Protein AF-A0A1H0J5Y2-F1 (afdb_monomer)

Sequence (119 aa):
MNYEEDYIRNKMGNKNPFTVPEGYFEQLAGDIMNKIPAQKEQKPALIKRLRPLLYAAACVCIAVFGVVIYQNLDKQTNETMKGNFSQHATEYNDSYIDEATDYAMFDNNEIYASLLADM

Radius of gyration: 38.01 Å; Cα contacts (8 Å, |Δi|>4): 3; chains: 1; bounding box: 65×37×105 Å

Mean predicted aligned error: 21.24 Å

Foldseek 3Di:
DCVVVVVCCVVVNPDDPPDDDPCCVVCVVVVVVVPPPDPPPPPPPVVVVCVVVVVVVVVVVCVVVVVVVVVVVVVVPPDDDDDDDDDDDPPPCCVVVVVVVVVVCCDVVNVVVVVVVVD

Secondary structure (DSSP, 8-state):
--HHHHHHHHHH-SS----PPTTHHHHHHHHHHHHSPP-------THHHHHHHHHHHHHHHHHHHHHHHHHHHGGG-SS---S-----SS-SSHHHHHHHHHHH---HHHHHHHHHTT-

Structure (mmCIF, N/CA/C/O backbone):
data_AF-A0A1H0J5Y2-F1
#
_entry.id   AF-A0A1H0J5Y2-F1
#
loop_
_atom_site.group_PDB
_atom_site.id
_atom_site.type_symbol
_atom_site.label_atom_id
_atom_site.label_alt_id
_atom_site.label_comp_id
_atom_site.label_asym_id
_atom_site.label_entity_id
_atom_site.label_seq_id
_atom_site.pdbx_PDB_ins_code
_atom_site.Cartn_x
_atom_site.Cartn_y
_atom_site.Cartn_z
_atom_site.occupancy
_atom_site.B_iso_or_equiv
_atom_site.auth_seq_id
_atom_site.auth_comp_id
_atom_site.auth_asym_id
_atom_site.auth_atom_id
_atom_site.pdbx_PDB_model_num
ATOM 1 N N . MET A 1 1 ? -7.847 -13.678 52.070 1.00 62.84 1 MET A N 1
ATOM 2 C CA . MET A 1 1 ? -7.670 -12.964 50.793 1.00 62.84 1 MET A CA 1
ATOM 3 C C . MET A 1 1 ? -8.955 -13.106 49.981 1.00 62.84 1 MET A C 1
ATOM 5 O O . MET A 1 1 ? -8.991 -13.933 49.092 1.00 62.84 1 MET A O 1
ATOM 9 N N . ASN A 1 2 ? -10.005 -12.349 50.319 1.00 76.50 2 ASN A N 1
ATOM 10 C CA . ASN A 1 2 ? -11.280 -12.336 49.568 1.00 76.50 2 ASN A CA 1
ATOM 11 C C . ASN A 1 2 ? -11.688 -10.906 49.156 1.00 76.50 2 ASN A C 1
ATOM 13 O O . ASN A 1 2 ? -12.754 -10.692 48.596 1.00 76.50 2 ASN A O 1
ATOM 17 N N . TYR A 1 3 ? -10.825 -9.916 49.426 1.00 83.50 3 TYR A N 1
ATOM 18 C CA . TYR A 1 3 ? -11.146 -8.496 49.266 1.00 83.50 3 TYR A CA 1
ATOM 19 C C . TYR A 1 3 ? -11.477 -8.117 47.822 1.00 83.50 3 TYR A C 1
ATOM 21 O O . TYR A 1 3 ? -12.327 -7.262 47.595 1.00 83.50 3 TYR A O 1
ATOM 29 N N . GLU A 1 4 ? -10.820 -8.749 46.850 1.00 87.12 4 GLU A N 1
ATOM 30 C CA . GLU A 1 4 ? -11.050 -8.477 45.431 1.00 87.12 4 GLU A CA 1
ATOM 31 C C . GLU A 1 4 ? -12.411 -9.009 44.971 1.00 87.12 4 GLU A C 1
ATOM 33 O O . GLU A 1 4 ? -13.161 -8.284 44.320 1.00 87.12 4 GLU A O 1
ATOM 38 N N . GLU A 1 5 ? -12.774 -10.232 45.369 1.00 81.94 5 GLU A N 1
ATOM 39 C CA . GLU A 1 5 ? -14.086 -10.810 45.060 1.00 81.94 5 GLU A CA 1
ATOM 40 C C . GLU A 1 5 ? -15.220 -10.001 45.699 1.00 81.94 5 GLU A C 1
ATOM 42 O O . GLU A 1 5 ? -16.211 -9.690 45.032 1.00 81.94 5 GLU A O 1
ATOM 47 N N . ASP A 1 6 ? -15.053 -9.599 46.963 1.00 86.56 6 ASP A N 1
ATOM 48 C CA . ASP A 1 6 ? -16.022 -8.773 47.689 1.00 86.56 6 ASP A CA 1
ATOM 49 C C . ASP A 1 6 ? -16.16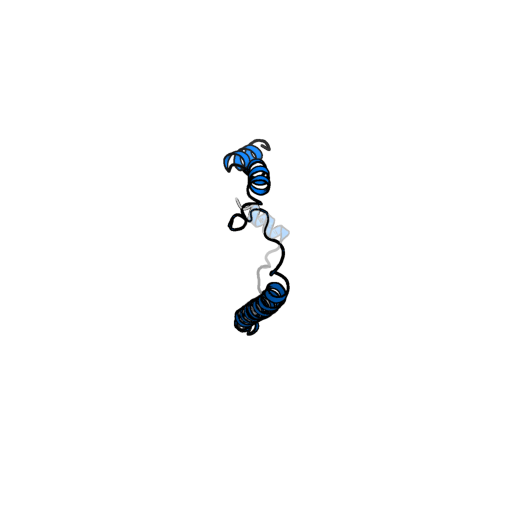1 -7.377 47.055 1.00 86.56 6 ASP A C 1
ATOM 51 O O . ASP A 1 6 ? -17.276 -6.875 46.881 1.00 86.56 6 ASP A O 1
ATOM 55 N N . TYR A 1 7 ? -15.046 -6.763 46.638 1.00 88.94 7 TYR A N 1
ATOM 56 C CA . TYR A 1 7 ? -15.038 -5.478 45.932 1.00 88.94 7 TYR A CA 1
ATOM 57 C C . TYR A 1 7 ? -15.773 -5.562 44.588 1.00 88.94 7 TYR A C 1
ATOM 59 O O . TYR A 1 7 ? -16.609 -4.706 44.280 1.00 88.94 7 TYR A O 1
ATOM 67 N N . ILE A 1 8 ? -15.501 -6.604 43.796 1.00 85.81 8 ILE A N 1
ATOM 68 C CA . ILE A 1 8 ? -16.134 -6.809 42.488 1.00 85.81 8 ILE A CA 1
ATOM 69 C C . ILE A 1 8 ? -17.631 -7.076 42.658 1.00 85.81 8 ILE A C 1
ATOM 71 O O . ILE A 1 8 ? -18.435 -6.447 41.971 1.00 85.81 8 ILE A O 1
ATOM 75 N N . ARG A 1 9 ? -18.030 -7.938 43.602 1.00 83.81 9 ARG A N 1
ATOM 76 C CA . ARG A 1 9 ? -19.445 -8.237 43.875 1.00 83.81 9 ARG A CA 1
ATOM 77 C C . ARG A 1 9 ? -20.222 -7.015 44.335 1.00 83.81 9 ARG A C 1
ATOM 79 O O . ARG A 1 9 ? -21.344 -6.814 43.877 1.00 83.81 9 ARG A O 1
ATOM 86 N N . ASN A 1 10 ? -19.636 -6.192 45.203 1.00 86.88 10 ASN A N 1
ATOM 87 C CA . ASN A 1 10 ? -20.289 -4.973 45.672 1.00 86.88 10 ASN A CA 1
ATOM 88 C C . ASN A 1 10 ? -20.462 -3.948 44.538 1.00 86.88 10 ASN A C 1
ATOM 90 O O . ASN A 1 10 ? -21.480 -3.267 44.459 1.00 86.88 10 ASN A O 1
ATOM 94 N N . LYS A 1 11 ? -19.487 -3.853 43.625 1.00 86.25 11 LYS A N 1
ATOM 95 C CA . LYS A 1 11 ? -19.503 -2.863 42.539 1.00 86.25 11 LYS A CA 1
ATOM 96 C C . LYS A 1 11 ? -20.324 -3.291 41.318 1.00 86.25 11 LYS A C 1
ATOM 98 O O . LYS A 1 11 ? -20.988 -2.455 40.715 1.00 86.25 11 LYS A O 1
ATOM 103 N N . MET A 1 12 ? -20.257 -4.565 40.933 1.00 80.81 12 MET A N 1
ATOM 104 C CA . MET A 1 12 ? -20.842 -5.107 39.694 1.00 80.81 12 MET A CA 1
ATOM 105 C C . MET A 1 12 ? -22.113 -5.935 39.947 1.00 80.81 12 MET A C 1
ATOM 107 O O . MET A 1 12 ? -22.843 -6.262 39.010 1.00 80.81 12 MET A O 1
ATOM 111 N N . GLY A 1 13 ? -22.404 -6.271 41.206 1.00 81.81 13 GLY A N 1
ATOM 112 C CA . GLY A 1 13 ? -23.469 -7.199 41.570 1.00 81.81 13 GLY A CA 1
ATOM 113 C C . GLY A 1 13 ? -23.117 -8.658 41.254 1.00 81.81 13 GLY A C 1
ATOM 114 O O . GLY A 1 13 ? -22.006 -8.992 40.856 1.00 81.81 13 GLY A O 1
ATOM 115 N N . ASN A 1 14 ? -24.091 -9.553 41.440 1.00 80.19 14 ASN A N 1
ATOM 116 C CA . ASN A 1 14 ? -23.932 -10.999 41.213 1.00 80.19 14 ASN A CA 1
ATOM 117 C C . ASN A 1 14 ? -24.479 -11.463 39.846 1.00 80.19 14 ASN A C 1
ATOM 119 O O . ASN A 1 14 ? -24.684 -12.655 39.628 1.00 80.19 14 ASN A O 1
ATOM 123 N N . LYS A 1 15 ? -24.804 -10.528 38.945 1.00 78.69 15 LYS A N 1
ATOM 124 C CA . LYS A 1 15 ? -25.306 -10.843 37.600 1.00 78.69 15 LYS A CA 1
ATOM 125 C C . LYS A 1 15 ? -24.115 -11.006 36.662 1.00 78.69 15 LYS A C 1
ATOM 127 O O . LYS A 1 15 ? -23.221 -10.173 36.701 1.00 78.69 15 LYS A O 1
ATOM 132 N N . ASN A 1 16 ? -24.111 -12.044 35.825 1.00 79.75 16 ASN A N 1
ATOM 133 C CA . ASN A 1 16 ? -23.051 -12.257 34.840 1.00 79.75 16 ASN A CA 1
ATOM 134 C C . ASN A 1 16 ? -23.247 -11.315 33.632 1.00 79.75 16 ASN A C 1
ATOM 136 O O . ASN A 1 16 ? -24.184 -11.533 32.861 1.00 79.75 16 ASN A O 1
ATOM 140 N N . PRO A 1 17 ? -22.395 -10.290 33.434 1.00 79.62 17 PRO A N 1
ATOM 141 C CA . PRO A 1 17 ? -22.511 -9.394 32.287 1.00 79.62 17 PRO A CA 1
ATOM 142 C C . PRO A 1 17 ? -21.941 -10.012 30.999 1.00 79.62 17 PRO A C 1
ATOM 144 O O . PRO A 1 17 ? -22.175 -9.487 29.916 1.00 79.62 17 PRO A O 1
ATOM 147 N N . PHE A 1 18 ? -21.204 -11.122 31.092 1.00 85.12 18 PHE A N 1
ATOM 148 C CA . PHE A 1 18 ? -20.546 -11.777 29.962 1.00 85.12 18 PHE A CA 1
ATOM 149 C C . PHE A 1 18 ? -21.456 -12.833 29.340 1.00 85.12 18 PHE A C 1
ATOM 151 O O . PHE A 1 18 ? -21.143 -14.023 29.331 1.00 85.12 18 PHE A O 1
ATOM 158 N N . THR A 1 19 ? -22.608 -12.391 28.845 1.00 87.06 19 THR A N 1
ATOM 159 C CA . THR A 1 19 ? -23.532 -13.255 28.108 1.00 87.06 19 THR A CA 1
ATOM 160 C C . THR A 1 19 ? -23.669 -12.722 26.692 1.00 87.06 19 THR A C 1
ATOM 162 O O . THR A 1 19 ? -23.844 -11.521 26.489 1.00 87.06 19 THR A O 1
ATOM 165 N N . VAL A 1 20 ? -23.559 -13.608 25.708 1.00 91.50 20 VAL A N 1
ATOM 166 C CA . VAL A 1 20 ? -23.832 -13.2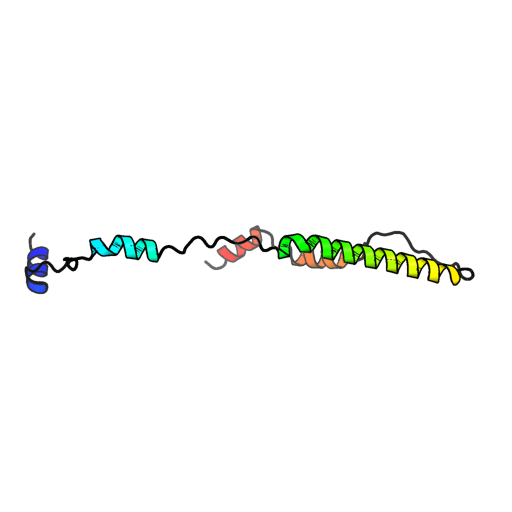48 24.316 1.00 91.50 20 VAL A CA 1
ATOM 167 C C . VAL A 1 20 ? -25.345 -13.152 24.091 1.00 91.50 20 VAL A C 1
ATOM 169 O O . VAL A 1 20 ? -26.100 -13.863 24.760 1.00 91.50 20 VAL A O 1
ATOM 172 N N . PRO A 1 21 ? -25.814 -12.303 23.163 1.00 91.06 21 PRO A N 1
ATOM 173 C CA . PRO A 1 21 ? -27.201 -12.342 22.721 1.00 91.06 21 PRO A CA 1
ATOM 174 C C . PRO A 1 21 ? -27.581 -13.730 22.193 1.00 91.06 21 PRO A C 1
ATOM 176 O O . PRO A 1 21 ? -26.751 -14.443 21.623 1.00 91.06 21 PRO A O 1
ATOM 179 N N . GLU A 1 22 ? -28.849 -14.095 22.354 1.00 91.62 22 GLU A N 1
ATOM 180 C CA . GLU A 1 22 ? -29.416 -15.279 21.709 1.00 91.62 22 GLU A CA 1
ATOM 181 C C . GLU A 1 22 ? -29.252 -15.165 20.183 1.00 91.62 22 GLU A C 1
ATOM 183 O O . GLU A 1 22 ? -29.488 -14.098 19.615 1.00 91.62 22 GLU A O 1
ATOM 188 N N . GLY A 1 23 ? -28.813 -16.233 19.511 1.00 92.19 23 GLY A N 1
ATOM 189 C CA . GLY A 1 23 ? -28.630 -16.215 18.055 1.00 92.19 23 GLY A CA 1
ATOM 190 C C . GLY A 1 23 ? -27.286 -15.650 17.558 1.00 92.19 23 GLY A C 1
ATOM 191 O O . GLY A 1 23 ? -27.063 -15.601 16.346 1.00 92.19 23 GLY A O 1
ATOM 192 N N . TYR A 1 24 ? -26.389 -15.199 18.450 1.00 94.56 24 TYR A N 1
ATOM 193 C CA . TYR A 1 24 ? -25.113 -14.582 18.058 1.00 94.56 24 TYR A CA 1
ATOM 194 C C . TYR A 1 24 ? -24.220 -15.527 17.240 1.00 94.56 24 TYR A C 1
ATOM 196 O O . TYR A 1 24 ? -23.710 -15.152 16.183 1.00 94.56 24 TYR A O 1
ATOM 204 N N . PHE A 1 25 ? -24.017 -16.757 17.715 1.00 95.38 25 PHE A N 1
ATOM 205 C CA . PHE A 1 25 ? -23.096 -17.697 17.071 1.00 95.38 25 PHE A CA 1
ATOM 206 C C . PHE A 1 25 ? -23.679 -18.300 15.788 1.00 95.38 25 PHE A C 1
ATOM 208 O O . PHE A 1 25 ? -22.928 -18.680 14.890 1.00 95.38 25 PHE A O 1
ATOM 215 N N . GLU A 1 26 ? -25.003 -18.327 15.676 1.00 94.62 26 GLU A N 1
ATOM 216 C CA . GLU A 1 26 ? -25.763 -18.791 14.523 1.00 94.62 26 GLU A CA 1
ATOM 217 C C . GLU A 1 26 ? -25.535 -17.885 13.303 1.00 94.62 26 GLU A C 1
ATOM 219 O O . GLU A 1 26 ? -25.426 -18.374 12.179 1.00 94.62 26 GLU A O 1
ATOM 224 N N . GLN A 1 27 ? -25.413 -16.570 13.520 1.00 93.62 27 GLN A N 1
ATOM 225 C CA . GLN A 1 27 ? -25.167 -15.582 12.460 1.00 93.62 27 GLN A CA 1
ATOM 226 C C . GLN A 1 27 ? -23.674 -15.298 12.236 1.00 93.62 27 GLN A C 1
ATOM 228 O O . GLN A 1 27 ? -23.268 -14.972 11.118 1.00 93.62 27 GLN A O 1
ATOM 233 N N . LEU A 1 28 ? -22.839 -15.489 13.266 1.00 94.75 28 LEU A N 1
ATOM 234 C CA . LEU A 1 28 ? -21.410 -15.164 13.250 1.00 94.75 28 LEU A CA 1
ATOM 235 C C . LEU A 1 28 ? -20.659 -15.774 12.061 1.00 94.75 28 LEU A C 1
ATOM 237 O O . LEU A 1 28 ? -19.879 -15.088 11.402 1.00 94.75 28 LEU A O 1
ATOM 241 N N . ALA A 1 29 ? -20.875 -17.060 11.780 1.00 91.69 29 ALA A N 1
ATOM 242 C CA . ALA A 1 29 ? -20.174 -17.742 10.694 1.00 91.69 29 ALA A CA 1
ATOM 243 C C . ALA A 1 29 ? -20.496 -17.120 9.322 1.00 91.69 29 ALA A C 1
ATOM 245 O O . ALA A 1 29 ? -19.593 -16.917 8.505 1.00 91.69 29 ALA A O 1
ATOM 246 N N . GLY A 1 30 ? -21.767 -16.768 9.091 1.00 91.94 30 GLY A N 1
ATOM 247 C CA . GLY A 1 30 ? -22.208 -16.090 7.872 1.00 91.94 30 GLY A CA 1
ATOM 248 C C . GLY A 1 30 ? -21.611 -14.689 7.753 1.00 91.94 30 GLY A C 1
ATOM 249 O O . GLY A 1 30 ? -21.072 -14.332 6.706 1.00 91.94 30 GLY A O 1
ATOM 250 N N . ASP A 1 31 ? -21.624 -13.926 8.843 1.00 92.62 31 ASP A N 1
ATOM 251 C CA . ASP A 1 31 ? -21.064 -12.575 8.885 1.00 92.62 31 ASP A CA 1
ATOM 252 C C . ASP A 1 31 ? -19.555 -12.552 8.637 1.00 92.62 31 ASP A C 1
ATOM 254 O O . ASP A 1 31 ? -19.062 -11.686 7.910 1.00 92.62 31 ASP A O 1
ATOM 258 N N . ILE A 1 32 ? -18.813 -13.509 9.203 1.00 93.62 32 ILE A N 1
ATOM 259 C CA . ILE A 1 32 ? -17.375 -13.653 8.955 1.00 93.62 32 ILE A CA 1
ATOM 260 C C . ILE A 1 32 ? -17.131 -13.962 7.478 1.00 93.62 32 ILE A C 1
ATOM 262 O O . ILE A 1 32 ? -16.334 -13.271 6.847 1.00 93.62 32 ILE A O 1
ATOM 266 N N . MET A 1 33 ? -17.833 -14.947 6.909 1.00 90.56 33 MET A N 1
ATOM 267 C CA . MET A 1 33 ? -17.650 -15.332 5.506 1.00 90.56 33 MET A CA 1
ATOM 268 C C . MET A 1 33 ? -17.975 -14.178 4.549 1.00 90.56 33 MET A C 1
ATOM 270 O O . MET A 1 33 ? -17.236 -13.939 3.597 1.00 90.56 33 MET A O 1
ATOM 274 N N . ASN A 1 34 ? -19.025 -13.406 4.840 1.00 87.81 34 ASN A N 1
ATOM 275 C CA . ASN A 1 34 ? -19.410 -12.230 4.057 1.00 87.81 34 ASN A CA 1
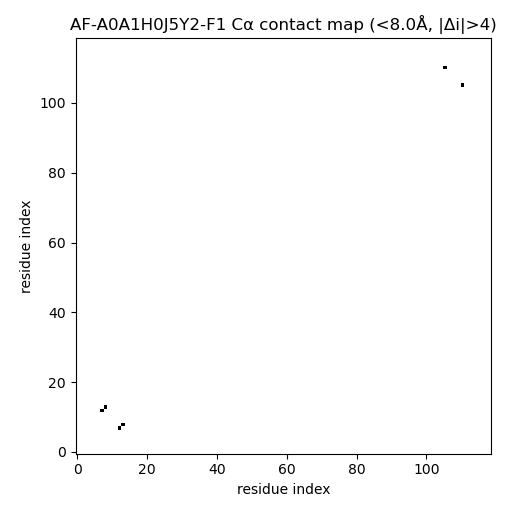ATOM 276 C C . ASN A 1 34 ? -18.378 -11.091 4.124 1.00 87.81 34 ASN A C 1
ATOM 278 O O . ASN A 1 34 ? -18.283 -10.287 3.198 1.00 87.81 34 ASN A O 1
ATOM 282 N N . LYS A 1 35 ? -17.608 -10.998 5.215 1.00 88.00 35 LYS A N 1
ATOM 283 C CA . LYS A 1 35 ? -16.539 -9.999 5.385 1.00 88.00 35 LYS A CA 1
ATOM 284 C C . LYS A 1 35 ? -15.230 -10.400 4.711 1.00 88.00 35 LYS A C 1
ATOM 286 O O . LYS A 1 35 ? -14.355 -9.545 4.562 1.00 88.00 35 LYS A O 1
ATOM 291 N N . ILE A 1 36 ? -15.074 -11.658 4.299 1.00 88.38 36 ILE A N 1
ATOM 292 C CA . ILE A 1 36 ? -13.904 -12.075 3.529 1.00 88.38 36 ILE A CA 1
ATOM 293 C C . ILE A 1 36 ? -14.043 -11.467 2.129 1.00 88.38 36 ILE A C 1
ATOM 295 O O . ILE A 1 36 ? -15.028 -11.740 1.438 1.00 88.38 36 ILE A O 1
ATOM 299 N N . PRO A 1 37 ? -13.090 -10.628 1.679 1.00 81.12 37 PRO A N 1
ATOM 300 C CA . PRO A 1 37 ? -13.154 -10.077 0.338 1.00 81.12 37 PRO A CA 1
ATOM 301 C C . PRO A 1 37 ? -13.133 -11.238 -0.651 1.00 81.12 37 PRO A C 1
ATOM 303 O O . PRO A 1 37 ? -12.184 -12.025 -0.662 1.00 81.12 37 PRO A O 1
ATOM 306 N N . ALA A 1 38 ? -14.172 -11.338 -1.486 1.00 74.56 38 ALA A N 1
ATOM 307 C CA . ALA A 1 38 ? -14.173 -12.278 -2.595 1.00 74.56 38 ALA A CA 1
ATOM 308 C C . ALA A 1 38 ? -12.861 -12.086 -3.357 1.00 74.56 38 ALA A C 1
ATOM 310 O O . ALA A 1 38 ? -12.519 -10.951 -3.716 1.00 74.56 38 ALA A O 1
ATOM 311 N N . GLN A 1 39 ? -12.104 -13.173 -3.536 1.00 68.19 39 GLN A N 1
ATOM 312 C CA . GLN A 1 39 ? -10.867 -13.150 -4.299 1.00 68.19 39 GLN A CA 1
ATOM 313 C C . GLN A 1 39 ? -11.220 -12.572 -5.663 1.00 68.19 39 GLN A C 1
ATOM 315 O O . GLN A 1 39 ? -11.871 -13.223 -6.476 1.00 68.19 39 GLN A O 1
ATOM 320 N N . LYS A 1 40 ? -10.877 -11.296 -5.874 1.00 63.66 40 LYS A N 1
ATOM 321 C CA . LYS A 1 40 ? -11.128 -10.635 -7.144 1.00 63.66 40 LYS A CA 1
ATOM 322 C C . LYS A 1 40 ? -10.323 -11.436 -8.142 1.00 63.66 40 LYS A C 1
ATOM 324 O O . LYS A 1 40 ? -9.093 -11.377 -8.108 1.00 63.66 40 LYS A O 1
ATOM 329 N N . GLU A 1 41 ? -11.00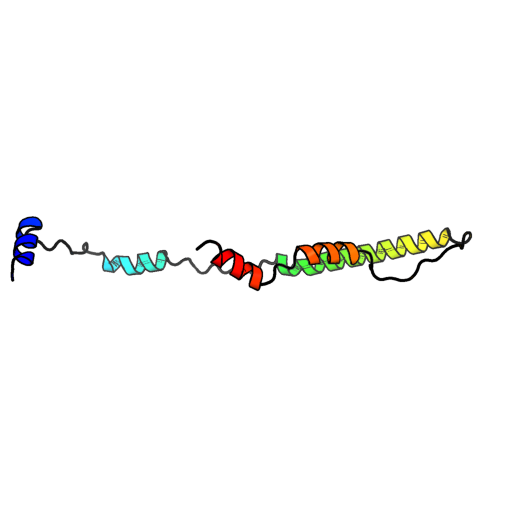6 -12.204 -8.984 1.00 61.31 41 GLU A N 1
ATOM 330 C CA . GLU A 1 41 ? -10.403 -12.761 -10.179 1.00 61.31 41 GLU A CA 1
ATOM 331 C C . GLU A 1 41 ? -9.852 -11.565 -10.942 1.00 61.31 41 GLU A C 1
ATOM 333 O O . GLU A 1 41 ? -10.586 -10.797 -11.571 1.00 61.31 41 GLU A O 1
ATOM 338 N N . GLN A 1 42 ? -8.551 -11.327 -10.789 1.00 61.81 42 GLN A N 1
ATOM 339 C CA . GLN A 1 42 ? -7.853 -10.326 -11.561 1.00 61.81 42 GLN A CA 1
ATOM 340 C C . GLN A 1 42 ? -7.862 -10.873 -12.977 1.00 61.81 42 GLN A C 1
ATOM 342 O O . GLN A 1 42 ? -6.965 -11.619 -13.365 1.00 61.81 42 GLN A O 1
ATOM 347 N N . LYS A 1 43 ? -8.919 -10.558 -13.735 1.00 60.47 43 LYS A N 1
ATOM 348 C CA . LYS A 1 43 ? -8.961 -10.831 -15.166 1.00 60.47 43 LYS A CA 1
ATOM 349 C C . LYS A 1 43 ? -7.665 -10.242 -15.709 1.00 60.47 43 LYS A C 1
ATOM 351 O O . LYS A 1 43 ? -7.466 -9.031 -15.546 1.00 60.47 43 LYS A O 1
ATOM 356 N N . PRO A 1 44 ? -6.746 -11.061 -16.253 1.00 60.34 44 PRO A N 1
ATOM 357 C CA . PRO A 1 44 ? -5.482 -10.543 -16.732 1.00 60.34 44 PRO A CA 1
ATOM 358 C C . PRO A 1 44 ? -5.830 -9.456 -17.736 1.00 60.34 44 PRO A C 1
ATOM 360 O O . PRO A 1 44 ? -6.546 -9.712 -18.705 1.00 60.34 44 PRO A O 1
ATOM 363 N N . ALA A 1 45 ? -5.413 -8.224 -17.443 1.00 68.62 45 ALA A N 1
ATOM 364 C CA . ALA A 1 45 ? -5.775 -7.083 -18.262 1.00 68.62 45 ALA A CA 1
ATOM 365 C C . ALA A 1 45 ? -5.331 -7.389 -19.696 1.00 68.62 45 ALA A C 1
ATOM 367 O O . ALA A 1 45 ? -4.131 -7.474 -19.960 1.00 68.62 45 ALA A O 1
ATOM 368 N N . LEU A 1 46 ? -6.284 -7.591 -20.613 1.00 64.50 46 LEU A N 1
ATOM 369 C CA . LEU A 1 46 ? -6.006 -7.967 -22.007 1.00 64.50 46 LEU A CA 1
ATOM 370 C C . LEU A 1 46 ? -5.074 -6.948 -22.688 1.00 64.50 46 LEU A C 1
ATOM 372 O O . LEU A 1 46 ? -4.301 -7.294 -23.576 1.00 64.50 46 LEU A O 1
ATOM 376 N N . ILE A 1 47 ? -5.056 -5.720 -22.166 1.00 61.19 47 ILE A N 1
ATOM 377 C CA . ILE A 1 47 ? -4.147 -4.626 -22.515 1.00 61.19 47 ILE A CA 1
ATOM 378 C C . ILE A 1 47 ? -2.667 -5.037 -22.400 1.00 61.19 47 ILE A C 1
ATOM 380 O O . ILE A 1 47 ? -1.857 -4.624 -23.228 1.00 61.19 47 ILE A O 1
ATOM 384 N N . LYS A 1 48 ? -2.287 -5.893 -21.436 1.00 66.69 48 LYS A N 1
ATOM 385 C CA . LYS A 1 48 ? -0.895 -6.363 -21.294 1.00 66.69 48 LYS A CA 1
ATOM 386 C C . LYS A 1 48 ? -0.410 -7.139 -22.526 1.00 66.69 48 LYS A C 1
ATOM 388 O O . LYS A 1 48 ? 0.777 -7.078 -22.822 1.00 66.69 48 LYS A O 1
ATOM 393 N N . ARG A 1 49 ? -1.303 -7.812 -23.267 1.00 65.06 49 ARG A N 1
ATOM 394 C CA . ARG A 1 49 ? -0.945 -8.566 -24.485 1.00 65.06 49 ARG A CA 1
ATOM 395 C C . ARG A 1 49 ? -0.777 -7.689 -25.726 1.00 65.06 49 ARG A C 1
ATOM 397 O O . ARG A 1 49 ? -0.114 -8.114 -26.662 1.00 65.06 49 ARG A O 1
ATOM 404 N N . LEU A 1 50 ? -1.335 -6.477 -25.727 1.00 69.00 50 LEU A N 1
ATOM 405 C CA . LEU A 1 50 ? -1.245 -5.553 -26.864 1.00 69.00 50 LEU A CA 1
ATOM 406 C C . LEU A 1 50 ? -0.064 -4.572 -26.756 1.00 69.00 50 LEU A C 1
ATOM 408 O O . LEU A 1 50 ? 0.348 -3.990 -27.755 1.00 69.00 50 LEU A O 1
ATOM 412 N N . ARG A 1 51 ? 0.538 -4.446 -25.562 1.00 72.88 51 ARG A N 1
ATOM 413 C CA . ARG A 1 51 ? 1.774 -3.678 -25.326 1.00 72.88 51 ARG A CA 1
ATOM 414 C C . ARG A 1 51 ? 2.923 -4.002 -26.295 1.00 72.88 51 ARG A C 1
ATOM 416 O O . ARG A 1 51 ? 3.472 -3.051 -26.842 1.00 72.88 51 ARG A O 1
ATOM 423 N N . PRO A 1 52 ? 3.294 -5.272 -26.559 1.00 77.44 52 PRO A N 1
ATOM 424 C CA . PRO A 1 52 ? 4.402 -5.561 -27.474 1.00 77.44 52 PRO A CA 1
ATOM 425 C C . PRO A 1 52 ? 4.115 -5.137 -28.922 1.00 77.44 52 PRO A C 1
ATOM 427 O O . PRO A 1 52 ? 5.038 -4.772 -29.644 1.00 77.44 52 PRO A O 1
ATOM 430 N N . LEU A 1 53 ? 2.845 -5.123 -29.339 1.00 81.88 53 LEU A N 1
ATOM 431 C CA . LEU A 1 53 ? 2.458 -4.763 -30.705 1.00 81.88 53 LEU A CA 1
ATOM 432 C C . LEU A 1 53 ? 2.648 -3.261 -30.971 1.00 81.88 53 LEU A C 1
ATOM 434 O O . LEU A 1 53 ? 3.072 -2.881 -32.059 1.00 81.88 53 LEU A O 1
ATOM 438 N N . LEU A 1 54 ? 2.430 -2.412 -29.961 1.00 80.81 54 LEU A N 1
ATOM 439 C CA . LEU A 1 54 ? 2.701 -0.974 -30.058 1.00 80.81 54 LEU A CA 1
ATOM 440 C C . LEU A 1 54 ? 4.196 -0.670 -30.247 1.00 80.81 54 LEU A C 1
ATOM 442 O O . LEU A 1 54 ? 4.540 0.145 -31.100 1.00 80.81 54 LEU A O 1
ATOM 446 N N . TYR A 1 55 ? 5.084 -1.349 -29.511 1.00 88.88 55 TYR A N 1
ATOM 447 C CA . TYR A 1 55 ? 6.533 -1.194 -29.703 1.00 88.88 55 TYR A CA 1
ATOM 448 C C . TYR A 1 55 ? 6.976 -1.689 -31.083 1.00 88.88 55 TYR A C 1
ATOM 450 O O . TYR A 1 55 ? 7.743 -1.007 -31.758 1.00 88.88 55 TYR A O 1
ATOM 458 N N . ALA A 1 56 ? 6.446 -2.830 -31.536 1.00 88.88 56 ALA A N 1
ATOM 459 C CA . ALA A 1 56 ? 6.734 -3.346 -32.870 1.00 88.88 56 ALA A CA 1
ATOM 460 C C . ALA A 1 56 ? 6.322 -2.351 -33.970 1.00 88.88 56 ALA A C 1
ATOM 462 O O . ALA A 1 56 ? 7.110 -2.080 -34.874 1.00 88.88 56 ALA A O 1
ATOM 463 N N . ALA A 1 57 ? 5.131 -1.749 -33.864 1.00 90.75 57 ALA A N 1
ATOM 464 C CA . ALA A 1 57 ? 4.671 -0.728 -34.804 1.00 90.75 57 ALA A CA 1
ATOM 465 C C . ALA A 1 57 ? 5.584 0.512 -34.813 1.00 90.75 57 ALA A C 1
ATOM 467 O O . ALA A 1 57 ? 5.937 0.998 -35.886 1.00 90.75 57 ALA A O 1
ATOM 468 N N . ALA A 1 58 ? 6.024 0.991 -33.643 1.00 90.56 58 ALA A N 1
ATOM 469 C CA . ALA A 1 58 ? 6.954 2.118 -33.551 1.00 90.56 58 ALA A CA 1
ATOM 470 C C . ALA A 1 58 ? 8.300 1.819 -34.235 1.00 90.56 58 ALA A C 1
ATOM 472 O O . ALA A 1 58 ? 8.780 2.640 -35.016 1.00 90.56 58 ALA A O 1
ATOM 473 N N . CYS A 1 59 ? 8.874 0.630 -34.016 1.00 91.31 59 CYS A N 1
ATOM 474 C CA . CYS A 1 59 ? 10.118 0.216 -34.673 1.00 91.31 59 CYS A CA 1
ATOM 475 C C . CYS A 1 59 ? 9.973 0.144 -36.199 1.00 91.31 59 CYS A C 1
ATOM 477 O O . CYS A 1 59 ? 10.866 0.587 -36.918 1.00 91.31 59 CYS A O 1
ATOM 479 N N . VAL A 1 60 ? 8.843 -0.367 -36.703 1.00 93.06 60 VAL A N 1
ATOM 480 C CA . VAL A 1 60 ? 8.565 -0.414 -38.149 1.00 93.06 60 VAL A CA 1
ATOM 481 C C . VAL A 1 60 ? 8.444 0.994 -38.725 1.00 93.06 60 VAL A C 1
ATOM 483 O O . VAL A 1 60 ? 9.056 1.275 -39.752 1.00 93.06 60 VAL A O 1
ATOM 486 N N . CYS A 1 61 ? 7.729 1.902 -38.054 1.00 92.50 61 CYS A N 1
ATOM 487 C CA . CYS A 1 61 ? 7.652 3.299 -38.474 1.00 92.50 61 CYS A CA 1
ATOM 488 C C . CYS A 1 61 ? 9.045 3.938 -38.529 1.00 92.50 61 CYS A C 1
ATOM 490 O O . CYS A 1 61 ? 9.400 4.509 -39.553 1.00 92.50 61 CYS A O 1
ATOM 492 N N . ILE A 1 62 ? 9.858 3.797 -37.477 1.00 93.81 62 ILE A N 1
ATOM 493 C CA . ILE A 1 62 ? 11.224 4.345 -37.434 1.00 93.81 62 ILE A CA 1
ATOM 494 C C . ILE A 1 62 ? 12.083 3.777 -38.569 1.00 93.81 62 ILE A C 1
ATOM 496 O O . ILE A 1 62 ? 12.765 4.540 -39.245 1.00 93.81 62 ILE A O 1
ATOM 500 N N . ALA A 1 63 ? 12.026 2.467 -38.824 1.00 93.19 63 ALA A N 1
ATOM 501 C CA . ALA A 1 63 ? 12.785 1.844 -39.904 1.00 93.19 63 ALA A CA 1
ATOM 502 C C . ALA A 1 63 ? 12.346 2.359 -41.284 1.00 93.19 63 ALA A C 1
ATOM 504 O O . ALA A 1 63 ? 13.186 2.720 -42.103 1.00 93.19 63 ALA A O 1
ATOM 505 N N . VAL A 1 64 ? 11.037 2.453 -41.534 1.00 92.88 64 VAL A N 1
ATOM 506 C CA . VAL A 1 64 ? 10.499 2.946 -42.810 1.00 92.88 64 VAL A CA 1
ATOM 507 C C . VAL A 1 64 ? 10.834 4.423 -43.009 1.00 92.88 64 VAL A C 1
ATOM 509 O O . VAL A 1 64 ? 11.359 4.785 -44.058 1.00 92.88 64 VAL A O 1
ATOM 512 N N . PHE A 1 65 ? 10.596 5.274 -42.007 1.00 93.12 65 PHE A N 1
ATOM 513 C CA . PHE A 1 65 ? 10.957 6.691 -42.076 1.00 93.12 65 PHE A CA 1
ATOM 514 C C . PHE A 1 65 ? 12.467 6.880 -42.228 1.00 93.12 65 PHE A C 1
ATOM 516 O O . PHE A 1 65 ? 12.887 7.683 -43.054 1.00 93.12 65 PHE A O 1
ATOM 523 N N . GLY A 1 66 ? 13.283 6.111 -41.506 1.00 91.62 66 GLY A N 1
ATOM 524 C CA . GLY A 1 66 ? 14.739 6.135 -41.628 1.00 91.62 66 GLY A CA 1
ATOM 525 C C . GLY A 1 66 ? 15.210 5.783 -43.039 1.00 91.62 66 GLY A C 1
ATOM 526 O O . GLY A 1 66 ? 16.004 6.519 -43.613 1.00 91.62 66 GLY A O 1
ATOM 527 N N . VAL A 1 67 ? 14.667 4.719 -43.640 1.00 90.00 67 VAL A N 1
ATOM 528 C CA . VAL A 1 67 ? 14.998 4.310 -45.018 1.00 90.00 67 VAL A CA 1
ATOM 529 C C . VAL A 1 67 ? 14.542 5.355 -46.038 1.00 90.00 67 VAL A C 1
ATOM 531 O O . VAL A 1 67 ? 15.285 5.671 -46.967 1.00 90.00 67 VAL A O 1
ATOM 534 N N . VAL A 1 68 ? 13.346 5.923 -45.866 1.00 87.62 68 VAL A N 1
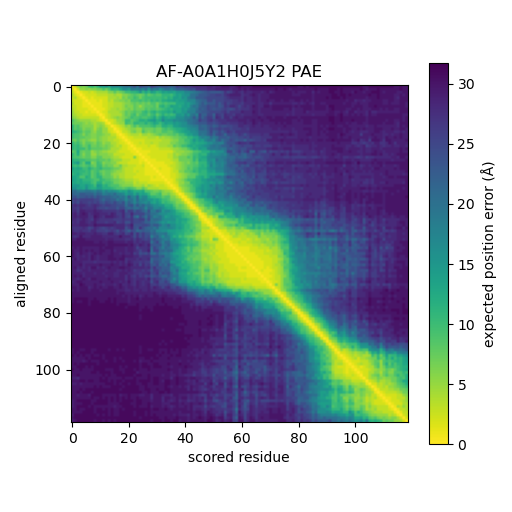ATOM 535 C CA . VAL A 1 68 ? 12.834 6.985 -46.742 1.00 87.62 68 VAL A CA 1
ATOM 536 C C . VAL A 1 68 ? 13.711 8.233 -46.642 1.00 87.62 68 VAL A C 1
ATOM 538 O O . VAL A 1 68 ? 14.086 8.786 -47.672 1.00 87.62 68 VAL A O 1
ATOM 541 N N . ILE A 1 69 ? 14.077 8.671 -45.436 1.00 87.06 69 ILE A N 1
ATOM 542 C CA . ILE A 1 69 ? 14.968 9.821 -45.233 1.00 87.06 69 ILE A CA 1
ATOM 543 C C . ILE A 1 69 ? 16.346 9.540 -45.840 1.00 87.06 69 ILE A C 1
ATOM 545 O O . ILE A 1 69 ? 16.855 10.382 -46.573 1.00 87.06 69 ILE A O 1
ATOM 549 N N . TYR A 1 70 ? 16.912 8.353 -45.610 1.00 88.38 70 TYR A N 1
ATOM 550 C CA . TYR A 1 70 ? 18.228 7.961 -46.118 1.00 88.38 70 TYR A CA 1
ATOM 551 C C . TYR A 1 70 ? 18.307 8.033 -47.649 1.00 88.38 70 TYR A C 1
ATOM 553 O O . TYR A 1 70 ? 19.165 8.720 -48.197 1.00 88.38 70 TYR A O 1
ATOM 561 N N . GLN A 1 71 ? 17.335 7.446 -48.354 1.00 83.06 71 GLN A N 1
ATOM 562 C CA . GLN A 1 71 ? 17.301 7.498 -49.821 1.00 83.06 71 GLN A CA 1
ATOM 563 C C . GLN A 1 71 ? 17.010 8.902 -50.381 1.00 83.06 71 GLN A C 1
ATOM 565 O O . GLN A 1 71 ? 17.368 9.198 -51.522 1.00 83.06 71 GLN A O 1
ATOM 570 N N . ASN A 1 72 ? 16.338 9.772 -49.619 1.00 74.44 72 ASN A N 1
ATOM 571 C CA . ASN A 1 72 ? 16.136 11.173 -50.005 1.00 74.44 72 ASN A CA 1
ATOM 572 C C . ASN A 1 72 ? 17.370 12.045 -49.720 1.00 74.44 72 ASN A C 1
ATOM 574 O O . ASN A 1 72 ? 17.555 13.052 -50.401 1.00 74.44 72 ASN A O 1
ATOM 578 N N . LEU A 1 73 ? 18.219 11.652 -48.765 1.00 63.62 73 LEU A N 1
ATOM 579 C CA . LEU A 1 73 ? 19.476 12.328 -48.450 1.00 63.62 73 LEU A CA 1
ATOM 580 C C . LEU A 1 73 ? 20.569 11.991 -49.476 1.00 63.62 73 LEU A C 1
ATOM 582 O O . LEU A 1 73 ? 21.264 12.898 -49.925 1.00 63.62 73 LEU A O 1
ATOM 586 N N . ASP A 1 74 ? 20.643 10.739 -49.944 1.00 61.22 74 ASP A N 1
ATOM 587 C CA . ASP A 1 74 ? 21.606 10.310 -50.977 1.00 61.22 74 ASP A CA 1
ATOM 588 C C . ASP A 1 74 ? 21.419 11.017 -52.332 1.00 61.22 74 ASP A C 1
ATOM 590 O O . ASP A 1 74 ? 22.354 11.158 -53.120 1.00 61.22 74 ASP A O 1
ATOM 594 N N . LYS A 1 75 ? 20.219 11.543 -52.610 1.00 57.41 75 LYS A N 1
ATOM 595 C CA . LYS A 1 75 ? 19.978 12.374 -53.801 1.00 57.41 75 LYS A CA 1
ATOM 596 C C . LYS A 1 75 ? 20.600 13.778 -53.700 1.00 57.41 75 LYS A C 1
ATOM 598 O O . LYS A 1 75 ? 20.634 14.473 -54.712 1.00 57.41 75 LYS A O 1
ATOM 603 N N . GLN A 1 76 ? 21.098 14.195 -52.530 1.00 57.03 76 GLN A N 1
ATOM 604 C CA . GLN A 1 76 ? 21.717 15.510 -52.286 1.00 57.03 76 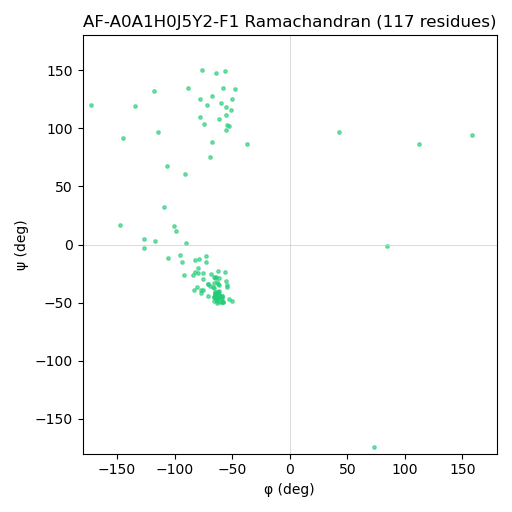GLN A CA 1
ATOM 605 C C . GLN A 1 76 ? 23.204 15.459 -51.878 1.00 57.03 76 GLN A C 1
ATOM 607 O O . GLN A 1 76 ? 23.800 16.504 -51.634 1.00 57.03 76 GLN A O 1
ATOM 612 N N . THR A 1 77 ? 23.846 14.288 -51.837 1.00 53.75 77 THR A N 1
ATOM 613 C CA . THR A 1 77 ? 25.219 14.111 -51.312 1.00 53.75 77 THR A CA 1
ATOM 614 C C . THR A 1 77 ? 26.278 13.818 -52.384 1.00 53.75 77 THR A C 1
ATOM 616 O O . THR A 1 77 ? 27.269 13.151 -52.104 1.00 53.75 77 THR A O 1
ATOM 619 N N . ASN A 1 78 ? 26.132 14.346 -53.608 1.00 54.31 78 ASN A N 1
ATOM 620 C CA . ASN A 1 78 ? 27.230 14.324 -54.595 1.00 54.31 78 ASN A CA 1
ATOM 621 C C . ASN A 1 78 ? 28.160 15.546 -54.537 1.00 54.31 78 ASN A C 1
ATOM 623 O O . ASN A 1 78 ? 29.115 15.590 -55.295 1.00 54.31 78 ASN A O 1
ATOM 627 N N . GLU A 1 79 ? 27.955 16.504 -53.632 1.00 57.59 79 GLU A N 1
ATOM 628 C CA . GLU A 1 79 ? 28.937 17.566 -53.383 1.00 57.59 79 GLU A CA 1
ATOM 629 C C . GLU A 1 79 ? 28.935 17.936 -51.899 1.00 57.59 79 GLU A C 1
ATOM 631 O O . GLU A 1 79 ? 28.142 18.761 -51.454 1.00 57.59 79 GLU A O 1
ATOM 636 N N . THR A 1 80 ? 29.804 17.282 -51.124 1.00 42.69 80 THR A N 1
ATOM 637 C CA . THR A 1 80 ? 30.660 17.864 -50.067 1.00 42.69 80 THR A CA 1
ATOM 638 C C . THR A 1 80 ? 31.082 16.756 -49.100 1.00 42.69 80 THR A C 1
ATOM 640 O O . THR A 1 80 ? 30.409 16.446 -48.120 1.00 42.69 80 THR A O 1
ATOM 643 N N . MET A 1 81 ? 32.260 16.183 -49.352 1.00 56.53 81 MET A N 1
ATOM 644 C CA . MET A 1 81 ? 33.078 15.606 -48.289 1.00 56.53 81 MET A CA 1
ATOM 645 C C . MET A 1 81 ? 33.790 16.741 -47.548 1.00 56.53 81 MET A C 1
ATOM 647 O O . MET A 1 81 ? 34.545 17.483 -48.174 1.00 56.53 81 MET A O 1
ATOM 651 N N . LYS A 1 82 ? 33.629 16.820 -46.220 1.00 44.72 82 LYS A N 1
ATOM 652 C CA . LYS A 1 82 ? 34.735 17.074 -45.274 1.00 44.72 82 LYS A CA 1
ATOM 653 C C . LYS A 1 82 ? 34.280 16.931 -43.816 1.00 44.72 82 LYS A C 1
ATOM 655 O O . LYS A 1 82 ? 33.479 17.724 -43.342 1.00 44.72 82 LYS A O 1
ATOM 660 N N . GLY A 1 83 ? 34.913 15.996 -43.101 1.00 40.91 83 GLY A N 1
ATOM 661 C CA . GLY A 1 83 ? 35.176 16.128 -41.663 1.00 40.91 83 GLY A CA 1
ATOM 662 C C . GLY A 1 83 ? 34.437 15.171 -40.723 1.00 40.91 83 GLY A C 1
ATOM 663 O O . GLY A 1 83 ? 33.424 15.541 -40.155 1.00 40.91 83 GLY A O 1
ATOM 664 N N . ASN A 1 84 ? 35.029 13.990 -40.516 1.00 49.88 84 ASN A N 1
ATOM 665 C CA . ASN A 1 84 ? 35.026 13.152 -39.305 1.00 49.88 84 ASN A CA 1
ATOM 666 C C . ASN A 1 84 ? 33.703 12.971 -38.530 1.00 49.88 84 ASN A C 1
ATOM 668 O O . ASN A 1 84 ? 33.420 13.719 -37.599 1.00 49.88 84 ASN A O 1
ATOM 672 N N . PHE A 1 85 ? 32.986 11.872 -38.785 1.00 38.31 85 PHE A N 1
ATOM 673 C CA . PHE A 1 85 ? 32.009 11.337 -37.832 1.00 38.31 85 PHE A CA 1
ATOM 674 C C . PHE A 1 85 ? 32.492 9.971 -37.342 1.00 38.31 85 PHE A C 1
ATOM 676 O O . PHE A 1 85 ? 32.357 8.962 -38.034 1.00 38.31 85 PHE A O 1
ATOM 683 N N . SER A 1 86 ? 33.142 9.972 -36.175 1.00 45.84 86 SER A N 1
ATOM 684 C CA . SER A 1 86 ? 33.524 8.742 -35.491 1.00 45.84 86 SER A CA 1
ATOM 685 C C . SER A 1 86 ? 32.265 8.033 -35.009 1.00 45.84 86 SER A C 1
ATOM 687 O O . SER A 1 86 ? 31.413 8.608 -34.335 1.00 45.84 86 SER A O 1
ATOM 689 N N . GLN A 1 87 ? 32.181 6.767 -35.378 1.00 48.56 87 GLN A N 1
ATOM 690 C CA . GLN A 1 87 ? 31.309 5.748 -34.833 1.00 48.56 87 GLN A CA 1
ATOM 691 C C . GLN A 1 87 ? 31.463 5.686 -33.304 1.00 48.56 87 GLN A C 1
ATOM 693 O O . GLN A 1 87 ? 32.415 5.091 -32.819 1.00 48.56 87 GLN A O 1
ATOM 698 N N . HIS A 1 88 ? 30.525 6.254 -32.546 1.00 39.72 88 HIS A N 1
ATOM 699 C CA . HIS A 1 88 ? 30.347 5.937 -31.128 1.00 39.72 88 HIS A CA 1
ATOM 700 C C . HIS A 1 88 ? 28.859 5.738 -30.848 1.00 39.72 88 HIS A C 1
ATOM 702 O O . HIS A 1 88 ? 28.036 6.635 -31.041 1.00 39.72 88 HIS A O 1
ATOM 708 N N . ALA A 1 89 ? 28.515 4.530 -30.397 1.00 47.34 89 ALA A N 1
ATOM 709 C CA . ALA A 1 89 ? 27.336 4.333 -29.568 1.00 47.34 89 ALA A CA 1
ATOM 710 C C . ALA A 1 89 ? 27.368 5.406 -28.471 1.00 47.34 89 ALA A C 1
ATOM 712 O O . ALA A 1 89 ? 28.435 5.655 -27.929 1.00 47.34 89 ALA A O 1
ATOM 713 N N . THR A 1 90 ? 26.239 6.068 -28.223 1.00 46.84 90 THR A N 1
ATOM 714 C CA . THR A 1 90 ? 26.058 7.227 -27.331 1.00 46.84 90 THR A CA 1
ATOM 715 C C . THR A 1 90 ? 26.908 7.183 -26.052 1.00 46.84 90 THR A C 1
ATOM 717 O O . THR A 1 90 ? 26.451 6.757 -24.997 1.00 46.84 90 THR A O 1
ATOM 720 N N . GLU A 1 91 ? 28.131 7.688 -26.181 1.00 52.88 91 GLU A N 1
ATOM 721 C CA . GLU A 1 91 ? 29.149 7.970 -25.172 1.00 52.88 91 GLU A CA 1
ATOM 722 C C . GLU A 1 91 ? 29.173 9.494 -25.027 1.00 52.88 91 GLU A C 1
ATOM 724 O O . GLU A 1 91 ? 30.047 10.188 -25.531 1.00 52.88 91 GLU A O 1
ATOM 729 N N . TYR A 1 92 ? 28.085 10.050 -24.491 1.00 51.81 92 TYR A N 1
ATOM 730 C CA . TYR A 1 92 ? 27.957 11.500 -24.280 1.00 51.81 92 TYR A CA 1
ATOM 731 C C . TYR A 1 92 ? 27.122 11.853 -23.044 1.00 51.81 92 TYR A C 1
ATOM 733 O O . TYR A 1 92 ? 26.665 12.981 -22.899 1.00 51.81 92 TYR A O 1
ATOM 741 N N . ASN A 1 93 ? 26.918 10.882 -22.149 1.00 54.84 93 ASN A N 1
ATOM 742 C CA . ASN A 1 93 ? 26.299 11.096 -20.841 1.00 54.84 93 ASN A CA 1
ATOM 743 C C . ASN A 1 93 ? 27.157 10.558 -19.690 1.00 54.84 93 ASN A C 1
ATOM 745 O O . ASN A 1 93 ? 26.771 10.744 -18.546 1.00 54.84 93 ASN A O 1
ATOM 749 N N . ASP A 1 94 ? 28.305 9.926 -19.963 1.00 60.75 94 ASP A N 1
ATOM 750 C CA . ASP A 1 94 ? 29.099 9.271 -18.917 1.00 60.75 94 ASP A CA 1
ATOM 751 C C . ASP A 1 94 ? 29.616 10.301 -17.906 1.00 60.75 94 ASP A C 1
ATOM 753 O O . ASP A 1 94 ? 29.337 10.177 -16.730 1.00 60.75 94 ASP A O 1
ATOM 757 N N . SER A 1 95 ? 30.181 11.428 -18.358 1.00 67.69 95 SER A N 1
ATOM 758 C CA . SER A 1 95 ? 30.674 12.491 -17.462 1.00 67.69 95 SER A CA 1
ATOM 759 C C . SER A 1 95 ? 29.593 13.160 -16.598 1.00 67.69 95 SER A C 1
ATOM 761 O O . SER A 1 95 ? 29.903 13.585 -15.493 1.00 67.69 95 SER A O 1
ATOM 763 N N . TYR A 1 96 ? 28.352 13.288 -17.082 1.00 75.94 96 TYR A N 1
ATOM 764 C CA . TYR A 1 96 ? 27.258 13.896 -16.306 1.00 75.94 96 TYR A CA 1
ATOM 765 C C . TYR A 1 96 ? 26.647 12.899 -15.318 1.00 75.94 96 TYR A C 1
ATOM 767 O O . TYR A 1 96 ? 26.245 13.263 -14.215 1.00 75.94 96 TYR A O 1
ATOM 775 N N . ILE A 1 97 ? 26.557 11.633 -15.730 1.00 79.06 97 ILE A N 1
ATOM 776 C CA . ILE A 1 97 ? 26.024 10.558 -14.899 1.00 79.06 97 ILE A CA 1
ATOM 777 C C . ILE A 1 97 ? 27.045 10.146 -13.838 1.00 79.06 97 ILE A C 1
ATOM 779 O O . ILE A 1 97 ? 26.640 9.919 -12.707 1.00 79.06 97 ILE A O 1
ATOM 783 N N . ASP A 1 98 ? 28.334 10.099 -14.162 1.00 82.56 98 ASP A N 1
ATOM 784 C CA . ASP A 1 98 ? 29.435 9.780 -13.246 1.00 82.56 98 ASP A CA 1
ATOM 785 C C . ASP A 1 98 ? 29.535 10.829 -12.131 1.00 82.56 98 ASP A C 1
ATOM 787 O O . ASP A 1 98 ? 29.449 10.488 -10.955 1.00 82.56 98 ASP A O 1
ATOM 791 N N . GLU A 1 99 ? 29.518 12.118 -12.494 1.00 79.12 99 GLU A N 1
ATOM 792 C CA . GLU A 1 99 ? 29.457 13.224 -11.531 1.00 79.12 99 GLU A CA 1
ATOM 793 C C . GLU A 1 99 ? 28.203 13.139 -10.644 1.00 79.12 99 GLU A C 1
ATOM 795 O O . GLU A 1 99 ? 28.287 13.237 -9.422 1.00 79.12 99 GLU A O 1
ATOM 800 N N . ALA A 1 100 ? 27.024 12.893 -11.226 1.00 81.25 100 ALA A N 1
ATOM 801 C CA . ALA A 1 100 ? 25.798 12.703 -10.450 1.00 81.25 100 ALA A CA 1
ATOM 802 C C . ALA A 1 100 ? 25.840 11.450 -9.552 1.00 81.25 100 ALA A C 1
ATOM 804 O O . ALA A 1 100 ? 25.172 11.421 -8.517 1.00 81.25 100 ALA A O 1
ATOM 805 N N . THR A 1 101 ? 26.603 10.424 -9.934 1.00 82.88 101 THR A N 1
ATOM 806 C CA . THR A 1 101 ? 26.746 9.176 -9.177 1.00 82.88 101 THR A CA 1
ATOM 807 C C . THR A 1 101 ? 27.674 9.378 -7.987 1.00 82.88 101 THR A C 1
ATOM 809 O O . THR A 1 101 ? 27.302 8.963 -6.895 1.00 82.88 101 THR A O 1
ATOM 812 N N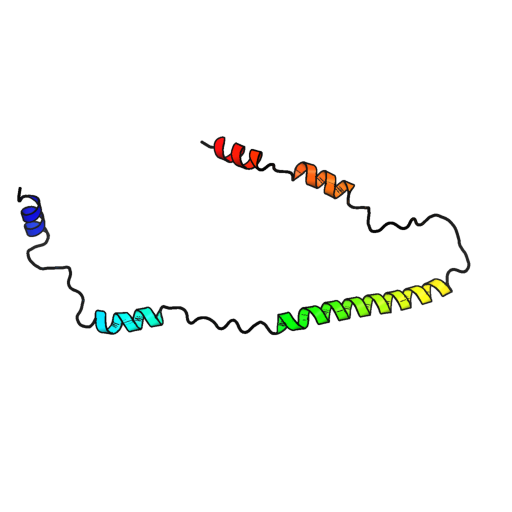 . ASP A 1 102 ? 28.785 10.101 -8.145 1.00 79.94 102 ASP A N 1
ATOM 813 C CA . ASP A 1 102 ? 29.689 10.475 -7.047 1.00 79.94 102 ASP A CA 1
ATOM 814 C C . ASP A 1 102 ? 28.951 11.190 -5.898 1.00 79.94 102 ASP A C 1
ATOM 816 O O . ASP A 1 102 ? 29.236 10.946 -4.727 1.00 79.94 102 ASP A O 1
ATOM 820 N N . TYR A 1 103 ? 27.945 12.019 -6.209 1.00 77.88 103 TYR A N 1
ATOM 821 C CA . TYR A 1 103 ? 27.094 12.668 -5.198 1.00 77.88 103 TYR A CA 1
AT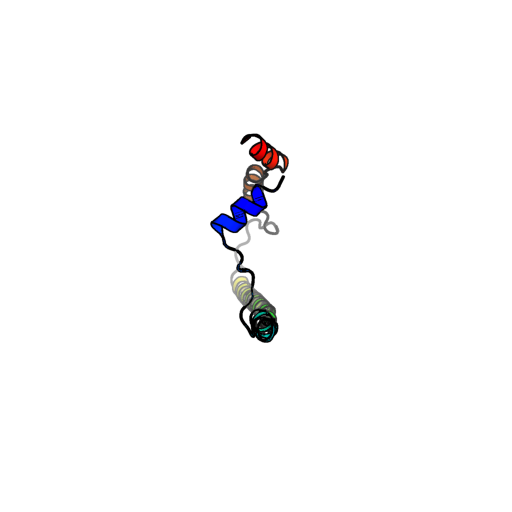OM 822 C C . TYR A 1 103 ? 25.957 11.786 -4.662 1.00 77.88 103 TYR A C 1
ATOM 824 O O . TYR A 1 103 ? 25.432 12.049 -3.579 1.00 77.88 103 TYR A O 1
ATOM 832 N N . ALA A 1 104 ? 25.531 10.779 -5.425 1.00 78.00 104 ALA A N 1
ATOM 833 C CA . ALA A 1 104 ? 24.419 9.896 -5.080 1.00 78.00 104 ALA A CA 1
ATOM 834 C C . ALA A 1 104 ? 24.858 8.587 -4.405 1.00 78.00 104 ALA A C 1
ATOM 836 O O . ALA A 1 104 ? 23.997 7.843 -3.926 1.00 78.00 104 ALA A O 1
ATOM 837 N N . MET A 1 105 ? 26.161 8.290 -4.358 1.00 79.81 105 MET A N 1
ATOM 838 C CA . MET A 1 105 ? 26.720 7.151 -3.627 1.00 79.81 105 MET A CA 1
ATOM 839 C C . MET A 1 105 ? 26.591 7.367 -2.111 1.00 79.81 105 MET A C 1
ATOM 841 O O . MET A 1 105 ? 27.558 7.652 -1.418 1.00 79.81 105 MET A O 1
ATOM 845 N N . PHE A 1 106 ? 25.375 7.205 -1.593 1.00 76.75 106 PHE A N 1
ATOM 846 C CA . PHE A 1 106 ? 25.113 7.070 -0.165 1.00 76.75 106 PHE A CA 1
ATOM 847 C C . PHE A 1 106 ? 25.556 5.664 0.248 1.00 76.75 106 PHE A C 1
ATOM 849 O O . PHE A 1 106 ? 24.894 4.677 -0.095 1.00 76.75 106 PHE A O 1
ATOM 856 N N . ASP A 1 107 ? 26.708 5.537 0.911 1.00 78.69 107 ASP A N 1
ATOM 857 C CA . ASP A 1 107 ? 27.164 4.225 1.375 1.00 78.69 107 ASP A CA 1
ATOM 858 C C . ASP A 1 107 ? 26.173 3.689 2.421 1.00 78.69 107 ASP A C 1
ATOM 860 O O . ASP A 1 107 ? 25.588 4.435 3.209 1.00 78.69 107 ASP A O 1
ATOM 864 N N . ASN A 1 108 ? 25.993 2.369 2.476 1.00 76.06 108 ASN A N 1
ATOM 865 C CA . ASN A 1 108 ? 25.140 1.746 3.488 1.00 76.06 108 ASN A CA 1
ATOM 866 C C . ASN A 1 108 ? 25.583 2.141 4.903 1.00 76.06 108 ASN A C 1
ATOM 868 O O . ASN A 1 108 ? 24.758 2.265 5.804 1.00 76.06 108 ASN A O 1
ATOM 872 N N . ASN A 1 109 ? 26.881 2.372 5.097 1.00 75.94 109 ASN A N 1
ATOM 873 C CA . ASN A 1 109 ? 27.435 2.871 6.348 1.00 75.94 109 ASN A CA 1
ATOM 874 C C . ASN A 1 109 ? 26.917 4.276 6.726 1.00 75.94 109 ASN A C 1
ATOM 876 O O . ASN A 1 109 ? 26.704 4.554 7.904 1.00 75.94 109 ASN A O 1
ATOM 880 N N . GLU A 1 110 ? 26.656 5.139 5.745 1.00 79.50 110 GLU A N 1
ATOM 881 C CA . GLU A 1 110 ? 26.119 6.493 5.933 1.00 79.50 110 GLU A CA 1
ATOM 882 C C . GLU A 1 110 ? 24.641 6.455 6.382 1.00 79.50 110 GLU A C 1
ATOM 884 O O . GLU A 1 110 ? 24.225 7.221 7.259 1.00 79.50 110 GLU A O 1
ATOM 889 N N . ILE A 1 111 ? 23.878 5.458 5.903 1.00 80.19 111 ILE A N 1
ATOM 890 C CA . ILE A 1 111 ? 22.535 5.117 6.418 1.00 80.19 111 ILE A CA 1
ATOM 891 C C . ILE A 1 111 ? 22.604 4.773 7.913 1.00 80.19 111 ILE A C 1
ATOM 893 O O . ILE A 1 111 ? 21.837 5.317 8.704 1.00 80.19 111 ILE A O 1
ATOM 897 N N . TYR A 1 112 ? 23.518 3.891 8.331 1.00 82.38 112 TYR A N 1
ATOM 898 C CA . TYR A 1 112 ? 23.616 3.498 9.744 1.00 82.38 112 TYR A CA 1
ATOM 899 C C . TYR A 1 112 ? 24.134 4.628 10.643 1.00 82.38 112 TYR A C 1
ATOM 901 O O . TYR A 1 112 ? 23.666 4.771 11.773 1.00 82.38 112 TYR A O 1
ATOM 909 N N . ALA A 1 113 ? 25.060 5.451 10.148 1.00 80.38 113 ALA A N 1
ATOM 910 C CA . ALA A 1 113 ? 25.594 6.587 10.889 1.00 80.38 113 ALA A CA 1
ATOM 911 C C . ALA A 1 113 ? 24.516 7.647 11.186 1.00 80.38 113 ALA A C 1
ATOM 913 O O . ALA A 1 113 ? 24.448 8.137 12.311 1.00 80.38 113 ALA A O 1
ATOM 914 N N . SER A 1 114 ? 23.636 7.953 10.223 1.00 76.38 114 SER A N 1
ATOM 915 C CA . SER A 1 114 ? 22.516 8.894 10.423 1.00 76.38 114 SER A CA 1
ATOM 916 C C . SER A 1 114 ? 21.467 8.400 11.425 1.00 76.38 114 SER A C 1
ATOM 918 O O . SER A 1 114 ? 20.908 9.200 12.167 1.00 76.38 114 SER A O 1
ATOM 920 N N . LEU A 1 115 ? 21.241 7.085 11.499 1.00 83.12 115 LEU A N 1
ATOM 921 C CA . LEU A 1 115 ? 20.319 6.474 12.463 1.00 83.12 115 LEU A CA 1
ATOM 922 C C . LEU A 1 115 ? 20.888 6.423 13.887 1.00 83.12 115 LEU A C 1
ATOM 924 O O . LEU A 1 115 ? 20.129 6.450 14.851 1.00 83.12 115 LEU A O 1
ATOM 928 N N . LEU A 1 116 ? 22.213 6.324 14.027 1.00 79.06 116 LEU A N 1
ATOM 929 C CA . LEU A 1 116 ? 22.890 6.329 15.328 1.00 79.06 116 LEU A CA 1
ATOM 930 C C . LEU A 1 116 ? 23.145 7.739 15.864 1.00 79.06 116 LEU A C 1
ATOM 932 O O . LEU A 1 116 ? 23.238 7.906 17.074 1.00 79.06 116 LEU A O 1
ATOM 936 N N . ALA A 1 117 ? 23.262 8.739 14.990 1.00 76.44 117 ALA A N 1
ATOM 937 C CA . ALA A 1 117 ? 23.469 10.130 15.384 1.00 76.44 117 ALA A CA 1
ATOM 938 C C . ALA A 1 117 ? 22.215 10.804 15.984 1.00 76.44 117 ALA A C 1
ATOM 940 O O . ALA A 1 117 ? 22.348 11.864 16.590 1.00 76.44 117 ALA A O 1
ATOM 941 N N . ASP A 1 118 ? 21.027 10.205 15.819 1.00 69.88 118 ASP A N 1
ATOM 942 C CA . ASP A 1 118 ? 19.733 10.704 16.329 1.00 69.88 118 ASP A CA 1
ATOM 943 C C . ASP A 1 118 ? 19.271 9.988 17.626 1.00 69.88 118 ASP A C 1
ATOM 945 O O . ASP A 1 118 ? 18.102 10.063 18.010 1.00 69.88 118 ASP A O 1
ATOM 949 N N . MET A 1 119 ? 20.186 9.277 18.306 1.00 57.38 119 MET A N 1
ATOM 950 C CA . MET A 1 119 ? 20.007 8.705 19.655 1.00 57.38 119 MET A CA 1
ATOM 951 C C . MET A 1 119 ? 20.927 9.356 20.687 1.00 57.38 119 MET A C 1
ATOM 953 O O . MET A 1 119 ? 22.110 9.605 20.367 1.00 57.38 119 MET A O 1
#

Organism: NCBI:txid2913614

Solvent-accessible surfa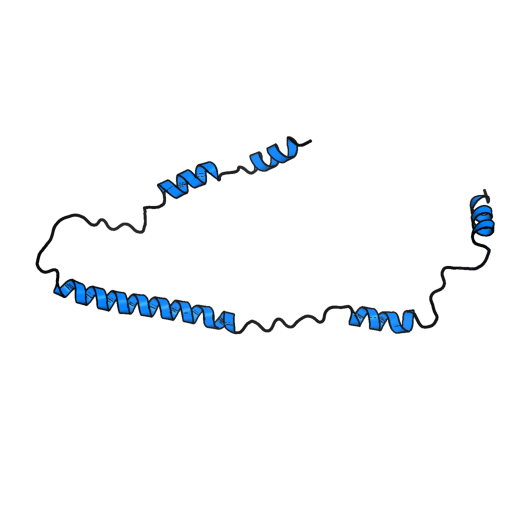ce area (backbone atoms only — not comparable to full-atom values): 7783 Å² total; per-residue (Å²): 142,58,65,66,61,53,51,48,38,72,74,66,46,92,65,80,82,89,64,79,66,89,67,49,75,78,47,44,62,58,54,53,59,72,67,50,77,74,80,72,78,74,69,74,60,70,65,70,74,51,52,64,56,57,55,51,52,51,52,50,49,51,51,51,53,50,53,54,50,50,64,60,47,64,77,66,62,89,77,78,91,82,83,86,83,81,92,65,78,92,81,81,51,59,75,64,51,50,56,54,41,70,76,62,65,74,48,74,66,55,58,53,50,60,64,55,70,76,107

pLDDT: mean 75.97, std 14.99, range [38.31, 95.38]